Protein AF-A0A1T4RLC8-F1 (afdb_monomer_lite)

Sequence (109 aa):
MMRYNPSRGGHAPSNLRHRFEILIARYVRGGAMRLDDLQELFGLSGQLWNCTDPLSIGLYASEGATAAKGVRFNMALRTYAEASRYLRRHLRSHKPRVRIPTEGRPPAA

Structure (mmCIF, N/CA/C/O backbone):
data_AF-A0A1T4RLC8-F1
#
_entry.id   AF-A0A1T4RLC8-F1
#
loop_
_atom_site.group_PDB
_atom_site.id
_atom_site.type_symbol
_atom_site.label_atom_id
_atom_site.label_alt_id
_atom_site.label_comp_id
_atom_site.label_asym_id
_atom_site.label_entity_id
_atom_site.label_seq_id
_atom_site.pdbx_PDB_ins_code
_atom_site.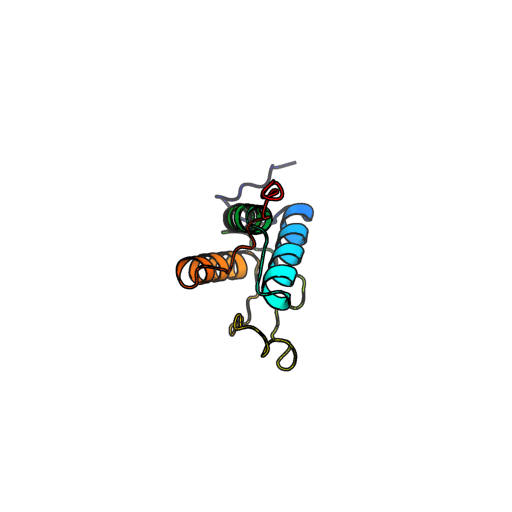Cartn_x
_atom_site.Cartn_y
_atom_site.Cartn_z
_atom_site.occupancy
_atom_site.B_iso_or_equiv
_atom_site.auth_seq_id
_atom_site.auth_comp_id
_atom_site.auth_asym_id
_atom_site.auth_atom_id
_atom_site.pdbx_PDB_model_num
ATOM 1 N N . MET A 1 1 ? 23.297 6.991 -10.291 1.00 50.56 1 MET A N 1
ATOM 2 C CA . MET A 1 1 ? 22.138 6.267 -9.718 1.00 50.56 1 MET A CA 1
ATOM 3 C C . MET A 1 1 ? 20.856 6.896 -10.243 1.00 50.56 1 MET A C 1
ATOM 5 O O . MET A 1 1 ? 20.626 8.067 -9.963 1.00 50.56 1 MET A O 1
ATOM 9 N N . MET A 1 2 ? 20.047 6.174 -11.026 1.00 53.56 2 MET A N 1
ATOM 10 C CA . MET A 1 2 ? 18.714 6.669 -11.393 1.00 53.56 2 MET A CA 1
ATOM 11 C C . MET A 1 2 ? 17.845 6.716 -10.132 1.00 53.56 2 MET A C 1
ATOM 13 O O . MET A 1 2 ? 17.694 5.710 -9.443 1.00 53.56 2 MET A O 1
ATOM 17 N N . ARG A 1 3 ? 17.310 7.898 -9.806 1.00 69.38 3 ARG A N 1
ATOM 18 C CA . ARG A 1 3 ? 16.321 8.051 -8.733 1.00 69.38 3 ARG A CA 1
ATOM 19 C C . ARG A 1 3 ? 15.072 7.264 -9.127 1.00 69.38 3 ARG A C 1
ATOM 21 O O . ARG A 1 3 ? 14.603 7.391 -10.257 1.00 69.38 3 ARG A O 1
ATOM 28 N N . TYR A 1 4 ? 14.552 6.456 -8.209 1.00 75.44 4 TYR A N 1
ATOM 29 C CA . TYR A 1 4 ? 13.306 5.723 -8.417 1.00 75.44 4 TYR A CA 1
ATOM 30 C C . TYR A 1 4 ? 12.185 6.688 -8.820 1.00 75.44 4 TYR A C 1
ATOM 32 O O . TYR A 1 4 ? 11.966 7.697 -8.148 1.00 75.44 4 TYR A O 1
ATOM 40 N N . ASN A 1 5 ? 11.498 6.388 -9.924 1.00 77.69 5 ASN A N 1
ATOM 41 C CA . ASN A 1 5 ? 10.372 7.172 -10.416 1.00 77.69 5 ASN A CA 1
ATOM 42 C C . ASN A 1 5 ? 9.081 6.346 -10.275 1.00 77.69 5 ASN A C 1
ATOM 44 O O . ASN A 1 5 ? 8.822 5.487 -11.123 1.00 77.69 5 ASN A O 1
ATOM 48 N N . PRO A 1 6 ? 8.243 6.632 -9.261 1.00 77.69 6 PRO A N 1
ATOM 49 C CA . PRO A 1 6 ? 6.970 5.945 -9.042 1.00 77.69 6 PRO A CA 1
ATOM 50 C C . PRO A 1 6 ? 6.054 5.889 -10.269 1.00 77.69 6 PRO A C 1
ATOM 52 O O . PRO A 1 6 ? 5.343 4.907 -10.478 1.00 77.69 6 PRO A O 1
ATOM 55 N N . SER A 1 7 ? 6.081 6.929 -11.107 1.00 77.88 7 SER A N 1
ATOM 56 C CA . SER A 1 7 ? 5.234 7.026 -12.298 1.00 77.88 7 SER A CA 1
ATOM 57 C C . SER A 1 7 ? 5.694 6.098 -13.419 1.00 77.88 7 SER A C 1
ATOM 59 O O . SER A 1 7 ? 4.862 5.632 -14.189 1.00 77.88 7 SER A O 1
ATOM 61 N N . ARG A 1 8 ? 6.999 5.806 -13.507 1.00 78.50 8 ARG A N 1
ATOM 62 C CA . ARG A 1 8 ? 7.562 4.878 -14.508 1.00 78.50 8 ARG A CA 1
ATOM 63 C C . ARG A 1 8 ? 7.621 3.434 -14.006 1.00 78.50 8 ARG A C 1
ATOM 65 O O . ARG A 1 8 ? 7.680 2.524 -14.823 1.00 78.50 8 ARG A O 1
ATOM 72 N N . GLY A 1 9 ? 7.560 3.234 -12.690 1.00 78.81 9 GLY A N 1
ATOM 73 C CA . GLY A 1 9 ? 7.621 1.915 -12.068 1.00 78.81 9 GLY A CA 1
ATOM 74 C C . GLY A 1 9 ? 9.025 1.317 -12.036 1.00 78.81 9 GLY A C 1
ATOM 75 O O . GLY A 1 9 ? 10.021 2.021 -12.209 1.00 78.81 9 GLY A O 1
ATOM 76 N N . GLY A 1 10 ? 9.085 0.010 -11.783 1.00 84.44 10 GLY A N 1
ATOM 77 C CA . GLY A 1 10 ? 10.328 -0.759 -11.679 1.00 84.44 10 GLY A CA 1
ATOM 78 C C . GLY A 1 10 ? 10.712 -1.090 -10.238 1.00 84.44 10 GLY A C 1
ATOM 79 O O . GLY A 1 10 ? 9.851 -1.174 -9.359 1.00 84.44 10 GLY A O 1
ATOM 80 N N . HIS A 1 11 ? 12.012 -1.285 -10.007 1.00 86.25 11 HIS A N 1
ATOM 81 C CA . HIS A 1 11 ? 12.544 -1.662 -8.700 1.00 86.25 11 HIS A CA 1
ATOM 82 C C . HIS A 1 11 ? 12.550 -0.480 -7.731 1.00 86.25 11 HIS A C 1
ATOM 84 O O . HIS A 1 11 ? 13.220 0.533 -7.956 1.00 86.25 11 HIS A O 1
ATOM 90 N N . ALA A 1 12 ? 11.816 -0.625 -6.632 1.00 86.19 12 ALA A N 1
ATOM 91 C CA . ALA A 1 12 ? 11.754 0.369 -5.581 1.00 86.19 12 ALA A CA 1
ATOM 92 C C . ALA A 1 12 ? 12.932 0.216 -4.599 1.00 86.19 12 ALA A C 1
ATOM 94 O O . ALA A 1 12 ? 13.362 -0.904 -4.282 1.00 86.19 12 ALA A O 1
ATOM 95 N N . PRO A 1 13 ? 13.425 1.335 -4.039 1.00 87.25 13 PRO A N 1
ATOM 96 C CA . PRO A 1 13 ? 14.371 1.335 -2.934 1.00 87.25 13 PRO A CA 1
ATOM 97 C C . PRO A 1 13 ? 13.916 0.423 -1.786 1.00 87.25 13 PRO A C 1
ATOM 99 O O . PRO A 1 13 ? 12.734 0.388 -1.428 1.00 87.25 13 PRO A O 1
ATOM 102 N N . SER A 1 14 ? 14.859 -0.319 -1.202 1.00 85.12 14 SER A N 1
ATOM 103 C CA . SER A 1 14 ? 14.580 -1.311 -0.154 1.00 85.12 14 SER A CA 1
ATOM 104 C C . SER A 1 14 ? 13.918 -0.700 1.082 1.00 85.12 14 SER A C 1
ATOM 106 O O . SER A 1 14 ? 13.027 -1.313 1.661 1.00 85.12 14 SER A O 1
ATOM 108 N N . ASN A 1 15 ? 14.284 0.530 1.449 1.00 87.31 15 ASN A N 1
ATOM 109 C CA . ASN A 1 15 ? 13.675 1.260 2.560 1.00 87.31 15 ASN A CA 1
ATOM 110 C C . ASN A 1 15 ? 12.172 1.519 2.348 1.00 87.31 15 ASN A C 1
ATOM 112 O O . ASN A 1 15 ? 11.400 1.347 3.288 1.00 87.31 15 ASN A O 1
ATOM 116 N N . LEU A 1 16 ? 11.741 1.877 1.130 1.00 88.69 16 LEU A N 1
ATOM 117 C CA . LEU A 1 16 ? 10.321 2.101 0.821 1.00 88.69 16 LEU A CA 1
ATOM 118 C C . LEU A 1 16 ? 9.524 0.801 0.918 1.00 88.69 16 LEU A C 1
ATOM 120 O O . LEU A 1 16 ? 8.459 0.766 1.535 1.00 88.69 16 LEU A O 1
ATOM 124 N N . ARG A 1 17 ? 10.068 -0.276 0.342 1.00 87.62 17 ARG A N 1
ATOM 125 C CA . ARG A 1 17 ? 9.464 -1.613 0.382 1.00 87.62 17 ARG A CA 1
ATOM 126 C C . ARG A 1 17 ? 9.324 -2.124 1.812 1.00 87.62 17 ARG A C 1
ATOM 128 O O . ARG A 1 17 ? 8.231 -2.495 2.227 1.00 87.62 17 ARG A O 1
ATOM 135 N N . HIS A 1 18 ? 10.400 -2.048 2.590 1.00 87.56 18 HIS A N 1
ATOM 136 C CA . HIS A 1 18 ? 10.417 -2.505 3.975 1.00 87.56 18 HIS A CA 1
ATOM 137 C C . HIS A 1 18 ? 9.463 -1.699 4.865 1.00 87.56 18 HIS A C 1
ATOM 139 O O . HIS A 1 18 ? 8.708 -2.260 5.660 1.00 87.56 18 HIS A O 1
ATOM 145 N N . ARG A 1 19 ? 9.438 -0.369 4.707 1.00 89.06 19 ARG A N 1
ATOM 146 C CA . ARG A 1 19 ? 8.537 0.489 5.483 1.00 89.06 19 ARG A CA 1
ATOM 147 C C . ARG A 1 19 ? 7.069 0.190 5.184 1.00 89.06 19 ARG A C 1
ATOM 149 O O . ARG A 1 19 ? 6.260 0.116 6.108 1.00 89.06 19 ARG A O 1
ATOM 156 N N . PHE A 1 20 ? 6.743 -0.038 3.914 1.00 88.31 20 PHE A N 1
ATOM 157 C CA . PHE A 1 20 ? 5.404 -0.431 3.490 1.00 88.31 20 PHE A CA 1
ATOM 158 C C . PHE A 1 20 ? 4.960 -1.760 4.122 1.00 88.31 20 PHE A C 1
ATOM 160 O O . PHE A 1 20 ? 3.847 -1.847 4.641 1.00 88.31 20 PHE A O 1
ATOM 167 N N . GLU A 1 21 ? 5.837 -2.767 4.167 1.00 84.62 21 GLU A N 1
ATOM 168 C CA . GLU A 1 21 ? 5.549 -4.056 4.817 1.00 84.62 21 GLU A CA 1
ATOM 169 C C . GLU A 1 21 ? 5.265 -3.911 6.312 1.00 84.62 21 GLU A C 1
ATOM 171 O O . GLU A 1 21 ? 4.296 -4.485 6.813 1.00 84.62 21 GLU A O 1
ATOM 176 N N . ILE A 1 22 ? 6.062 -3.106 7.023 1.00 85.00 22 ILE A N 1
ATOM 177 C CA . ILE A 1 22 ? 5.863 -2.853 8.456 1.00 85.00 22 ILE A CA 1
ATOM 178 C C . ILE A 1 22 ? 4.472 -2.262 8.713 1.00 85.00 22 ILE A C 1
ATOM 180 O O . ILE A 1 22 ? 3.763 -2.709 9.621 1.00 85.00 22 ILE A O 1
ATOM 184 N N . LEU A 1 23 ? 4.076 -1.255 7.931 1.00 85.94 23 LEU A N 1
ATOM 185 C CA . LEU A 1 23 ? 2.795 -0.575 8.115 1.00 85.94 23 LEU A CA 1
ATOM 186 C C . LEU A 1 23 ? 1.611 -1.481 7.765 1.00 85.94 23 LEU A C 1
ATOM 188 O O . LEU A 1 23 ? 0.641 -1.520 8.524 1.00 85.94 23 LEU A O 1
ATOM 192 N N . ILE A 1 24 ? 1.700 -2.276 6.693 1.00 80.75 24 ILE A N 1
ATOM 193 C CA . ILE A 1 24 ? 0.658 -3.266 6.388 1.00 80.75 24 ILE A CA 1
ATOM 194 C C . ILE A 1 24 ? 0.558 -4.315 7.498 1.00 80.75 24 ILE A C 1
ATOM 196 O O . ILE A 1 24 ? -0.547 -4.628 7.938 1.00 80.75 24 ILE A O 1
ATOM 200 N N . ALA A 1 25 ? 1.677 -4.842 7.998 1.00 78.38 25 ALA A N 1
ATOM 201 C CA . ALA A 1 25 ? 1.650 -5.831 9.073 1.00 78.38 25 ALA A CA 1
ATOM 202 C C . ALA A 1 25 ? 0.958 -5.285 10.335 1.00 78.38 25 ALA A C 1
ATOM 204 O O . ALA A 1 25 ? 0.175 -5.993 10.975 1.00 78.38 25 ALA A O 1
ATOM 205 N N . ARG A 1 26 ? 1.190 -4.009 10.673 1.00 76.56 26 ARG A N 1
ATOM 206 C CA . ARG A 1 26 ? 0.489 -3.317 11.769 1.00 76.56 26 ARG A CA 1
ATOM 207 C C . ARG A 1 26 ? -1.002 -3.159 11.489 1.00 76.56 26 ARG A C 1
ATOM 209 O O . ARG A 1 26 ? -1.807 -3.439 12.377 1.00 76.56 26 ARG A O 1
ATOM 216 N N . TYR A 1 27 ? -1.361 -2.756 10.271 1.00 76.25 27 TYR A N 1
ATOM 217 C CA . TYR A 1 27 ? -2.751 -2.616 9.843 1.00 76.25 27 TYR A CA 1
ATOM 218 C C . TYR A 1 27 ? -3.527 -3.930 10.012 1.00 76.25 27 TYR A C 1
ATOM 220 O O . TYR A 1 27 ? -4.579 -3.955 10.650 1.00 76.25 27 TYR A O 1
ATOM 228 N N . VAL A 1 28 ? -2.951 -5.033 9.525 1.00 73.00 28 VAL A N 1
ATOM 229 C CA . VAL A 1 28 ? -3.552 -6.374 9.563 1.00 73.00 28 VAL A CA 1
ATOM 230 C C . VAL A 1 28 ? -3.673 -6.917 10.985 1.00 73.00 28 VAL A C 1
ATOM 232 O O . VAL A 1 28 ? -4.719 -7.448 11.349 1.00 73.00 28 VAL A O 1
ATOM 235 N N . ARG A 1 29 ? -2.624 -6.792 11.811 1.00 69.00 29 ARG A N 1
ATOM 236 C CA . ARG A 1 29 ? -2.623 -7.345 13.179 1.00 69.00 29 ARG A CA 1
ATOM 237 C C . ARG A 1 29 ? -3.468 -6.524 14.154 1.00 69.00 29 ARG A C 1
ATOM 239 O O . ARG A 1 29 ? -4.104 -7.079 15.045 1.00 69.00 29 ARG A O 1
ATOM 246 N N . GLY A 1 30 ? -3.434 -5.198 14.035 1.00 62.91 30 GLY A N 1
ATOM 247 C CA . GLY A 1 30 ? -3.986 -4.293 15.042 1.00 62.91 30 GLY A CA 1
ATOM 248 C C . GLY A 1 30 ? -5.407 -3.813 14.760 1.00 62.91 30 GLY A C 1
ATOM 249 O O . GLY A 1 30 ? -6.128 -3.473 15.705 1.00 62.91 30 GLY A O 1
ATOM 250 N N . GLY A 1 31 ? -5.811 -3.739 13.485 1.00 59.56 31 GLY A N 1
ATOM 251 C CA . GLY A 1 31 ? -7.073 -3.144 13.015 1.00 59.56 31 GLY A CA 1
ATOM 252 C C . GLY A 1 31 ? -7.232 -1.636 13.290 1.00 59.56 31 GLY A C 1
ATOM 253 O O . GLY A 1 31 ? -8.066 -0.981 12.671 1.00 59.56 31 GLY A O 1
ATOM 254 N N . ALA A 1 32 ? -6.436 -1.071 14.201 1.00 64.06 32 ALA A N 1
ATOM 255 C CA . ALA A 1 32 ? -6.423 0.332 14.574 1.00 64.06 32 ALA A CA 1
ATOM 256 C C . ALA A 1 32 ? -5.023 0.906 14.332 1.00 64.06 32 ALA A C 1
ATOM 258 O O . ALA A 1 32 ? -4.063 0.513 14.997 1.00 64.06 32 ALA A O 1
ATOM 259 N N . MET A 1 33 ? -4.923 1.825 13.376 1.00 72.75 33 MET A N 1
ATOM 260 C CA . MET A 1 33 ? -3.679 2.503 13.010 1.00 72.7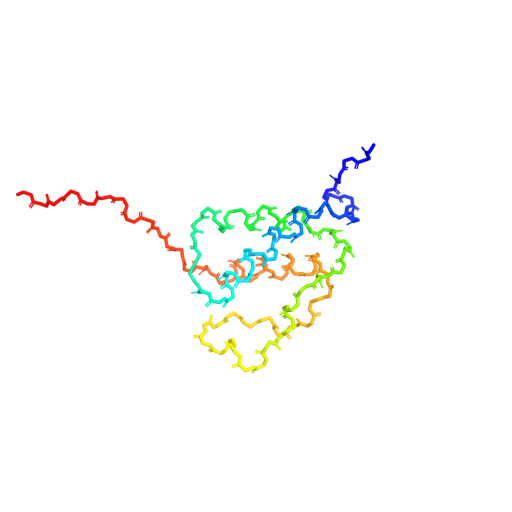5 33 MET A CA 1
ATOM 261 C C . MET A 1 33 ? -3.716 3.955 13.485 1.00 72.75 33 MET A C 1
ATOM 263 O O . MET A 1 33 ? -4.793 4.546 13.627 1.00 72.75 33 MET A O 1
ATOM 267 N N . ARG A 1 34 ? -2.538 4.527 13.746 1.00 82.44 34 ARG A N 1
ATOM 268 C CA . ARG A 1 34 ? -2.418 5.973 13.961 1.00 82.44 34 ARG A CA 1
ATOM 269 C C . ARG A 1 34 ? -2.727 6.700 12.655 1.00 82.44 34 ARG A C 1
ATOM 271 O O . ARG A 1 34 ? -2.539 6.140 11.574 1.00 82.44 34 ARG A O 1
ATOM 278 N N . LEU A 1 35 ? -3.203 7.939 12.758 1.00 81.44 35 LEU A N 1
ATOM 279 C CA . LEU A 1 35 ? -3.492 8.753 11.580 1.00 81.44 35 LEU A CA 1
ATOM 280 C C . LEU A 1 35 ? -2.232 8.962 10.725 1.00 81.44 35 LEU A C 1
ATOM 282 O O . LEU A 1 35 ? -2.305 8.836 9.507 1.00 81.44 35 LEU A O 1
ATOM 286 N N . ASP A 1 36 ? -1.085 9.195 11.364 1.00 85.81 36 ASP A N 1
ATOM 287 C CA . ASP A 1 36 ? 0.198 9.404 10.680 1.00 85.81 36 ASP A CA 1
ATOM 288 C C . ASP A 1 36 ? 0.638 8.159 9.912 1.00 85.81 36 ASP A C 1
ATOM 290 O O . ASP A 1 36 ? 0.951 8.240 8.727 1.00 85.81 36 ASP A O 1
ATOM 294 N N . ASP A 1 37 ? 0.552 6.986 10.550 1.00 85.94 37 ASP A N 1
ATOM 295 C CA . ASP A 1 37 ? 0.834 5.701 9.906 1.00 85.94 37 ASP A CA 1
ATOM 296 C C . ASP A 1 37 ? -0.082 5.502 8.682 1.00 85.94 37 ASP A C 1
ATOM 298 O O . ASP A 1 37 ? 0.344 4.965 7.660 1.00 85.94 37 ASP A O 1
ATOM 302 N N . LEU A 1 38 ? -1.352 5.923 8.768 1.00 82.88 38 LEU A N 1
ATOM 303 C CA . LEU A 1 38 ? -2.321 5.794 7.675 1.00 82.88 38 LEU A CA 1
ATOM 304 C C . LEU A 1 38 ? -1.981 6.703 6.497 1.00 82.88 38 LEU A C 1
ATOM 306 O O . LEU A 1 38 ? -2.040 6.263 5.346 1.00 82.88 38 LEU A O 1
ATOM 310 N N . GLN A 1 39 ? -1.620 7.952 6.779 1.00 85.62 39 GLN A N 1
ATOM 311 C CA . GLN A 1 39 ? -1.176 8.898 5.762 1.00 85.62 39 GLN A CA 1
ATOM 312 C C . GLN A 1 39 ? 0.123 8.427 5.107 1.00 85.62 39 GLN A C 1
ATOM 314 O O . GLN A 1 39 ? 0.223 8.424 3.879 1.00 85.62 39 GLN A O 1
ATOM 319 N N . GLU A 1 40 ? 1.080 7.948 5.904 1.00 89.88 40 GLU A N 1
ATOM 320 C CA . GLU A 1 40 ? 2.342 7.397 5.416 1.00 89.88 40 GLU A CA 1
ATOM 321 C C . GLU A 1 40 ? 2.092 6.188 4.510 1.00 89.88 40 GLU A C 1
ATOM 323 O O . GLU A 1 40 ? 2.593 6.126 3.387 1.00 89.88 40 GLU A O 1
ATOM 328 N N . LEU A 1 41 ? 1.239 5.261 4.946 1.00 87.25 41 LEU A N 1
ATOM 329 C CA . LEU A 1 41 ? 0.867 4.090 4.166 1.00 87.25 41 LEU A CA 1
ATOM 330 C C . LEU A 1 41 ? 0.166 4.481 2.846 1.00 87.25 41 LEU A C 1
ATOM 332 O O . LEU A 1 41 ? 0.427 3.885 1.795 1.00 87.25 41 LEU A O 1
ATOM 336 N N . PHE A 1 42 ? -0.681 5.515 2.856 1.00 86.19 42 PHE A N 1
ATOM 337 C CA . PHE A 1 42 ? -1.312 6.035 1.641 1.00 86.19 42 PHE A CA 1
ATOM 338 C C . PHE A 1 42 ? -0.298 6.692 0.687 1.00 86.19 42 PHE A C 1
ATOM 340 O O . PHE A 1 42 ? -0.378 6.490 -0.532 1.00 86.19 42 PHE A O 1
ATOM 347 N N . GLY A 1 43 ? 0.688 7.412 1.225 1.00 88.12 43 GLY A N 1
ATOM 348 C CA . GLY A 1 43 ? 1.809 7.967 0.467 1.00 88.12 43 GLY A CA 1
ATOM 349 C C . GLY A 1 43 ? 2.660 6.873 -0.178 1.00 88.12 43 GLY A C 1
ATOM 350 O O . GLY A 1 43 ? 2.846 6.868 -1.397 1.00 88.12 43 GLY A O 1
ATOM 351 N N . LEU A 1 44 ? 3.084 5.884 0.610 1.00 89.75 44 LEU A N 1
ATOM 352 C CA . LEU A 1 44 ? 3.885 4.748 0.149 1.00 89.75 44 LEU A CA 1
ATOM 353 C C . LEU A 1 44 ? 3.155 3.912 -0.905 1.00 89.75 44 LEU A C 1
ATOM 355 O O . LEU A 1 44 ? 3.756 3.546 -1.909 1.00 89.75 44 LEU A O 1
ATOM 359 N N . SER A 1 45 ? 1.847 3.683 -0.754 1.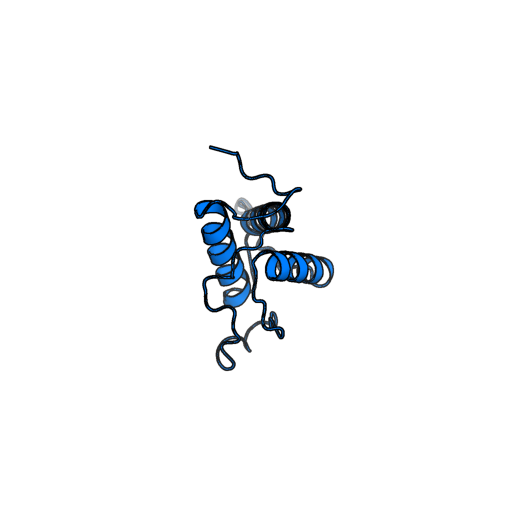00 89.00 45 SER A N 1
ATOM 360 C CA . SER A 1 45 ? 1.058 2.990 -1.787 1.00 89.00 45 SER A CA 1
ATOM 361 C C . SER A 1 45 ? 1.006 3.750 -3.122 1.00 89.00 45 SER A C 1
ATOM 363 O O . SER A 1 45 ? 0.842 3.144 -4.178 1.00 89.00 45 SER A O 1
ATOM 365 N N . GLY A 1 46 ? 1.153 5.079 -3.104 1.00 87.50 46 GLY A N 1
ATOM 366 C CA . GLY A 1 46 ? 1.312 5.872 -4.325 1.00 87.50 46 GLY A CA 1
ATOM 367 C C . GLY A 1 46 ? 2.699 5.699 -4.930 1.00 87.50 46 GLY A C 1
ATOM 368 O O . GLY A 1 46 ? 2.832 5.514 -6.136 1.00 87.50 46 GLY A O 1
ATOM 369 N N . GLN A 1 47 ? 3.726 5.693 -4.082 1.00 89.44 47 GLN A N 1
ATOM 370 C CA . GLN A 1 47 ? 5.108 5.494 -4.510 1.00 89.44 47 GLN A CA 1
ATOM 371 C C . GLN A 1 47 ? 5.342 4.091 -5.081 1.00 89.44 47 GLN A C 1
ATOM 373 O O . GLN A 1 47 ? 6.120 3.937 -6.015 1.00 89.44 47 GLN A O 1
ATOM 378 N N . LEU A 1 48 ? 4.654 3.074 -4.563 1.00 90.12 48 LEU A N 1
ATOM 379 C CA . LEU A 1 48 ? 4.781 1.676 -4.980 1.00 90.12 48 LEU A CA 1
ATOM 380 C C . LEU A 1 48 ? 3.726 1.245 -6.013 1.00 90.12 48 LEU A C 1
ATOM 382 O O . LEU A 1 48 ? 3.666 0.073 -6.371 1.00 90.12 48 LEU A O 1
ATOM 386 N N . TRP A 1 49 ? 2.920 2.175 -6.537 1.00 89.75 49 TRP A N 1
ATOM 387 C CA . TRP A 1 49 ? 1.785 1.882 -7.425 1.00 89.75 49 TRP A CA 1
ATOM 388 C C . TRP A 1 49 ? 2.155 1.120 -8.712 1.00 89.75 49 TRP A C 1
ATOM 390 O O . TRP A 1 49 ? 1.348 0.339 -9.229 1.00 89.75 49 TRP A O 1
ATOM 400 N N . ASN A 1 50 ? 3.376 1.335 -9.210 1.00 87.31 50 ASN A N 1
ATOM 401 C CA . ASN A 1 50 ? 3.956 0.662 -10.377 1.00 87.31 50 ASN A CA 1
ATOM 402 C C . ASN A 1 50 ? 5.216 -0.149 -10.021 1.00 87.31 50 ASN A C 1
ATOM 404 O O . ASN A 1 50 ? 6.014 -0.478 -10.899 1.00 87.31 50 ASN A O 1
ATOM 408 N N . CYS A 1 51 ? 5.427 -0.437 -8.735 1.00 87.81 51 CYS A N 1
ATOM 409 C CA . CYS A 1 51 ? 6.562 -1.229 -8.283 1.00 87.81 51 CYS A CA 1
ATOM 410 C C . CYS A 1 51 ? 6.408 -2.684 -8.745 1.00 87.81 51 CYS A C 1
ATOM 412 O O . CYS A 1 51 ? 5.424 -3.349 -8.412 1.00 87.81 51 CYS A O 1
ATOM 414 N N . THR A 1 52 ? 7.386 -3.168 -9.505 1.00 85.94 52 THR A N 1
ATOM 415 C CA . THR A 1 52 ? 7.395 -4.531 -10.060 1.00 85.94 52 THR A CA 1
ATOM 416 C C . THR A 1 52 ? 8.086 -5.533 -9.146 1.00 85.94 52 THR A C 1
ATOM 418 O O . THR A 1 52 ? 8.134 -6.716 -9.473 1.00 85.94 52 THR A O 1
ATOM 421 N N . ASP A 1 53 ? 8.635 -5.077 -8.017 1.00 86.62 53 ASP A N 1
ATOM 422 C CA . ASP A 1 53 ? 9.276 -5.968 -7.060 1.00 86.62 53 ASP A CA 1
ATOM 423 C C . ASP A 1 53 ? 8.285 -7.014 -6.526 1.00 86.62 53 ASP A C 1
ATOM 425 O O . ASP A 1 53 ? 7.128 -6.678 -6.217 1.00 86.62 53 ASP A O 1
ATOM 429 N N . PRO A 1 54 ? 8.741 -8.267 -6.362 1.00 84.00 54 PRO A N 1
ATOM 430 C CA . PRO A 1 54 ? 7.966 -9.278 -5.671 1.00 84.00 54 PRO A CA 1
ATOM 431 C C . PRO A 1 54 ? 7.815 -8.888 -4.202 1.00 84.00 54 PRO A C 1
ATOM 433 O O . PRO A 1 54 ? 8.750 -8.398 -3.567 1.00 84.00 54 PRO A O 1
ATOM 436 N N . LEU A 1 55 ? 6.623 -9.109 -3.660 1.00 79.94 55 LEU A N 1
ATOM 437 C CA . LEU A 1 55 ? 6.317 -8.836 -2.263 1.00 79.94 55 LEU A CA 1
ATOM 438 C C . LEU A 1 55 ? 7.090 -9.824 -1.375 1.00 79.94 55 LEU A C 1
ATOM 440 O O . LEU A 1 55 ? 6.893 -11.034 -1.479 1.00 79.94 55 LEU A O 1
ATOM 444 N N . SER A 1 56 ? 7.995 -9.315 -0.533 1.00 65.06 56 SER A N 1
ATOM 445 C CA . SER A 1 56 ? 9.028 -10.138 0.110 1.00 65.06 56 SER A CA 1
ATOM 446 C C . SER A 1 56 ? 8.523 -10.970 1.289 1.00 65.06 56 SER A C 1
ATOM 448 O O . SER A 1 56 ? 9.186 -11.930 1.677 1.00 65.06 56 SER A O 1
ATOM 450 N N . ILE A 1 57 ? 7.395 -10.608 1.903 1.00 57.19 57 ILE A N 1
ATOM 451 C CA . ILE A 1 57 ? 6.957 -11.220 3.161 1.00 57.19 57 ILE A CA 1
ATOM 452 C C . ILE A 1 57 ? 5.455 -11.502 3.138 1.00 57.19 57 ILE A C 1
ATOM 454 O O . ILE A 1 57 ? 4.646 -10.583 3.062 1.00 57.19 57 ILE A O 1
ATOM 458 N N . GLY A 1 58 ? 5.103 -12.786 3.279 1.00 51.94 58 GLY A N 1
ATOM 459 C CA . GLY A 1 58 ? 4.168 -13.296 4.298 1.00 51.94 58 GLY A CA 1
ATOM 460 C C . GLY A 1 58 ? 2.755 -12.711 4.410 1.00 51.94 58 GLY A C 1
ATOM 461 O O . GLY A 1 58 ? 2.067 -13.021 5.376 1.00 51.94 58 GLY A O 1
ATOM 462 N N . LEU A 1 59 ? 2.301 -11.884 3.467 1.00 52.09 59 LEU A N 1
ATOM 463 C CA . LEU A 1 59 ? 0.895 -11.481 3.345 1.00 52.09 59 LEU A CA 1
ATOM 464 C C . LEU A 1 59 ? 0.037 -12.575 2.706 1.00 52.09 59 LEU A C 1
ATOM 466 O O . LEU A 1 59 ? -1.180 -12.421 2.612 1.00 52.09 59 LEU A O 1
ATOM 470 N N . TYR A 1 60 ? 0.666 -13.688 2.314 1.00 47.03 60 TYR A N 1
ATOM 471 C CA . TYR A 1 60 ? -0.006 -14.966 2.165 1.00 47.03 60 TYR A CA 1
ATOM 472 C C . TYR A 1 60 ? -0.756 -15.236 3.456 1.00 47.03 60 TYR A C 1
ATOM 474 O O . TYR A 1 60 ? -0.146 -15.373 4.514 1.00 47.03 60 TYR A O 1
ATOM 482 N N . ALA A 1 61 ? -2.078 -15.218 3.335 1.00 43.66 61 ALA A N 1
ATOM 483 C CA . ALA A 1 61 ? -3.034 -15.728 4.291 1.00 43.66 61 ALA A CA 1
ATOM 484 C C . ALA A 1 6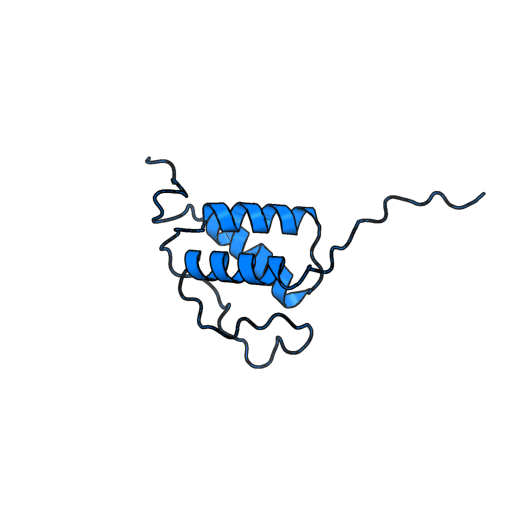1 ? -2.373 -16.673 5.303 1.00 43.66 61 ALA A C 1
ATOM 486 O O . ALA A 1 61 ? -2.148 -17.848 5.027 1.00 43.66 61 ALA A O 1
ATOM 487 N N . SER A 1 62 ? -2.075 -16.174 6.503 1.00 40.59 62 SER A N 1
ATOM 488 C CA . SER A 1 62 ? -2.077 -17.081 7.636 1.00 40.59 62 SER A CA 1
ATOM 489 C C . SER A 1 62 ? -3.548 -17.428 7.815 1.00 40.59 62 SER A C 1
ATOM 491 O O . SER A 1 62 ? -4.287 -16.683 8.466 1.00 40.59 62 SER A O 1
ATOM 493 N N . GLU A 1 63 ? -3.975 -18.499 7.137 1.00 42.19 63 GLU A N 1
ATOM 494 C CA . GLU A 1 63 ? -5.347 -19.018 7.109 1.00 42.19 63 GLU A CA 1
ATOM 495 C C . GLU A 1 63 ? -5.920 -19.248 8.520 1.00 42.19 63 GLU A C 1
ATOM 497 O O . GLU A 1 63 ? -7.132 -19.346 8.675 1.00 42.19 63 GLU A O 1
ATOM 502 N N . GLY A 1 64 ? -5.088 -19.237 9.570 1.00 41.56 64 GLY A N 1
ATOM 503 C CA . GLY A 1 64 ? -5.518 -19.368 10.964 1.00 41.56 64 GLY A CA 1
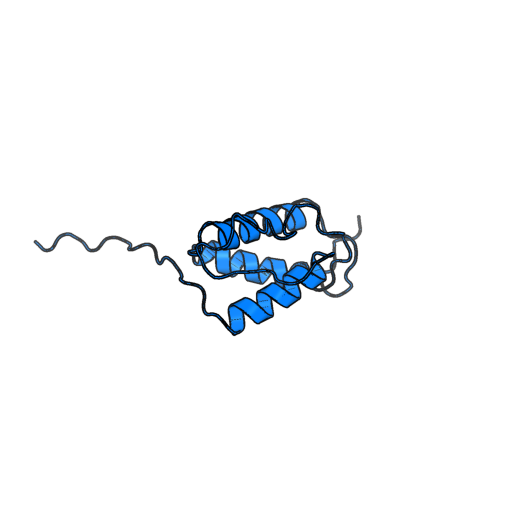ATOM 504 C C . GLY A 1 64 ? -5.496 -18.095 11.826 1.00 41.56 64 GLY A C 1
ATOM 505 O O . GLY A 1 64 ? -6.269 -18.010 12.774 1.00 41.56 64 GLY A O 1
ATOM 506 N N . ALA A 1 65 ? -4.655 -17.087 11.550 1.00 39.28 65 ALA A N 1
ATOM 507 C CA . ALA A 1 65 ? -4.347 -16.047 12.556 1.00 39.28 65 ALA A CA 1
ATOM 508 C C . ALA A 1 65 ? -5.065 -14.693 12.366 1.00 39.28 65 ALA A C 1
ATOM 510 O O . ALA A 1 65 ? -5.033 -13.838 13.250 1.00 39.28 65 ALA A O 1
ATOM 511 N N . THR A 1 66 ? -5.727 -14.467 11.228 1.00 43.88 66 THR A N 1
ATOM 512 C CA . THR A 1 66 ? -6.322 -13.159 10.855 1.00 43.88 66 THR A CA 1
ATOM 513 C C . THR A 1 66 ? -7.852 -13.169 10.793 1.00 43.88 66 THR A C 1
ATOM 515 O O . THR A 1 66 ? -8.472 -12.329 10.146 1.00 43.88 66 THR A O 1
ATOM 518 N N . ALA A 1 67 ? -8.501 -14.091 11.508 1.00 41.94 67 ALA A N 1
ATOM 519 C CA . ALA A 1 67 ? -9.954 -14.064 11.694 1.00 41.94 67 ALA A CA 1
ATOM 520 C C . ALA A 1 67 ? -10.419 -13.002 12.714 1.00 41.94 67 ALA A C 1
ATOM 522 O O . ALA A 1 67 ? -11.601 -12.684 12.765 1.00 41.94 67 ALA A O 1
ATOM 523 N N . ALA A 1 68 ? -9.512 -12.412 13.503 1.00 42.66 68 ALA A N 1
ATOM 524 C CA . ALA A 1 68 ? -9.917 -11.586 14.639 1.00 42.66 68 ALA A CA 1
ATOM 525 C C . ALA A 1 68 ? -10.424 -10.172 14.277 1.00 42.66 68 ALA A C 1
ATOM 527 O O . ALA A 1 68 ? -11.189 -9.611 15.057 1.00 42.66 68 ALA A O 1
ATOM 528 N N . LYS A 1 69 ? -10.022 -9.557 13.144 1.00 48.59 69 LYS A N 1
ATOM 529 C CA . LYS A 1 69 ? -10.353 -8.138 12.842 1.00 48.59 69 LYS A CA 1
ATOM 530 C C . LYS A 1 69 ? -10.469 -7.765 11.347 1.00 48.59 69 LYS A C 1
ATOM 532 O O . LYS A 1 69 ? -9.970 -6.728 10.923 1.00 48.59 69 LYS A O 1
ATOM 537 N N . GLY A 1 70 ? -11.169 -8.570 10.546 1.00 44.28 70 GLY A N 1
ATOM 538 C CA . GLY A 1 70 ? -11.871 -8.100 9.332 1.00 44.28 70 GLY A CA 1
ATOM 539 C C . GLY A 1 70 ? -11.063 -7.745 8.070 1.00 44.28 70 GLY A C 1
ATOM 540 O O . GLY A 1 70 ? -11.660 -7.677 6.999 1.00 44.28 70 GLY A O 1
ATOM 541 N N . VAL A 1 71 ? -9.739 -7.571 8.124 1.00 51.53 71 VAL A N 1
ATOM 542 C CA . VAL A 1 71 ? -8.925 -7.328 6.915 1.00 51.53 71 VAL A CA 1
ATOM 543 C C . VAL A 1 71 ? -8.324 -8.643 6.431 1.00 51.53 71 VAL A C 1
ATOM 545 O O . VAL A 1 71 ? -7.209 -9.010 6.795 1.00 51.53 71 VAL A O 1
ATOM 548 N N . ARG A 1 72 ? -9.078 -9.369 5.603 1.00 54.31 72 ARG A N 1
ATOM 549 C CA . ARG A 1 72 ? -8.548 -10.513 4.855 1.00 54.31 72 ARG A CA 1
ATOM 550 C C . ARG A 1 72 ? -8.024 -10.031 3.508 1.00 54.31 72 ARG A C 1
ATOM 552 O O . ARG A 1 72 ? -8.777 -9.473 2.711 1.00 54.31 72 ARG A O 1
ATOM 559 N N . PHE A 1 73 ? -6.744 -10.259 3.234 1.00 54.69 73 PHE A N 1
ATOM 560 C CA . PHE A 1 73 ? -6.240 -10.237 1.864 1.00 54.69 73 PHE A CA 1
ATOM 561 C C . PHE A 1 73 ? -6.591 -11.590 1.235 1.00 54.69 73 PHE A C 1
ATOM 563 O O . PHE A 1 73 ? -5.799 -12.520 1.251 1.00 54.69 73 PHE A O 1
ATOM 570 N N . ASN A 1 74 ? -7.816 -11.720 0.720 1.00 50.72 74 ASN A N 1
ATOM 571 C CA . ASN A 1 74 ? -8.301 -12.949 0.071 1.00 50.72 74 ASN A CA 1
ATOM 572 C C . ASN A 1 74 ? -7.702 -13.176 -1.338 1.00 50.72 74 ASN A C 1
ATOM 574 O O . ASN A 1 74 ? -8.196 -14.008 -2.092 1.00 50.72 74 ASN A O 1
ATOM 578 N N . MET A 1 75 ? -6.661 -12.430 -1.721 1.00 54.00 75 MET A N 1
ATOM 579 C CA . MET A 1 75 ? -5.949 -12.597 -2.988 1.00 54.00 75 MET A CA 1
ATOM 580 C C . MET A 1 75 ? -4.466 -12.829 -2.717 1.00 54.00 75 MET A C 1
ATOM 582 O O . MET A 1 75 ? -3.870 -12.150 -1.882 1.00 54.00 75 MET A O 1
ATOM 586 N N . ALA A 1 76 ? -3.867 -13.749 -3.475 1.00 62.47 76 ALA A N 1
ATOM 587 C CA . ALA A 1 76 ? -2.422 -13.924 -3.537 1.00 62.47 76 ALA A CA 1
ATOM 588 C C . ALA A 1 76 ? -1.793 -12.704 -4.231 1.00 62.47 76 ALA A C 1
ATOM 590 O O . ALA A 1 76 ? -1.605 -12.696 -5.446 1.00 62.47 76 ALA A O 1
ATOM 591 N N . LEU A 1 77 ? -1.527 -11.648 -3.463 1.00 72.88 77 LEU A N 1
ATOM 592 C CA . LEU A 1 77 ? -0.800 -10.469 -3.926 1.00 72.88 77 LEU A CA 1
ATOM 593 C C . LEU A 1 77 ? 0.671 -10.854 -4.113 1.00 72.88 77 LEU A C 1
ATOM 595 O O . LEU A 1 77 ? 1.330 -11.253 -3.154 1.00 72.88 77 LEU A O 1
ATOM 599 N N . ARG A 1 78 ? 1.182 -10.755 -5.342 1.00 76.94 78 ARG A N 1
ATOM 600 C CA . ARG A 1 78 ? 2.536 -11.199 -5.706 1.00 76.94 78 ARG A CA 1
ATOM 601 C C . ARG A 1 78 ? 3.530 -10.045 -5.735 1.00 76.94 78 ARG A C 1
ATOM 603 O O . ARG A 1 78 ? 4.723 -10.265 -5.550 1.00 76.94 78 ARG A O 1
ATOM 610 N N . THR A 1 79 ? 3.048 -8.822 -5.942 1.00 86.06 79 THR A N 1
ATOM 611 C CA . THR A 1 79 ? 3.879 -7.616 -6.086 1.00 86.06 79 THR A CA 1
ATOM 612 C C . THR A 1 79 ? 3.442 -6.479 -5.163 1.00 86.06 79 THR A C 1
ATOM 614 O O . THR A 1 79 ? 2.286 -6.400 -4.730 1.00 86.06 79 THR A O 1
ATOM 617 N N . TYR A 1 80 ? 4.352 -5.535 -4.900 1.00 86.44 80 TYR A N 1
ATOM 618 C CA . TYR A 1 80 ? 4.016 -4.318 -4.149 1.00 86.44 80 TYR A CA 1
ATOM 619 C C . TYR A 1 80 ? 2.990 -3.436 -4.873 1.00 86.44 80 TYR A C 1
ATOM 621 O O . TYR A 1 80 ? 2.179 -2.789 -4.206 1.00 86.44 80 TYR A O 1
ATOM 629 N N . ALA A 1 81 ? 2.980 -3.419 -6.211 1.00 88.88 81 ALA A N 1
ATOM 630 C CA . ALA A 1 81 ? 1.964 -2.703 -6.984 1.00 88.88 81 ALA A CA 1
ATOM 631 C C . ALA A 1 81 ? 0.557 -3.255 -6.733 1.00 88.88 81 ALA A C 1
ATOM 633 O O . ALA A 1 81 ? -0.370 -2.489 -6.461 1.00 88.88 81 ALA A O 1
ATOM 634 N N . GLU A 1 82 ? 0.385 -4.578 -6.774 1.00 85.06 82 GLU A N 1
ATOM 635 C CA . GLU A 1 82 ? -0.901 -5.219 -6.478 1.00 85.06 82 GLU A CA 1
ATOM 636 C C . GLU A 1 82 ? -1.353 -4.926 -5.046 1.00 85.06 82 GLU A C 1
ATOM 638 O O . GLU A 1 82 ? -2.493 -4.505 -4.835 1.00 85.06 82 GLU A O 1
ATOM 643 N N . ALA A 1 83 ? -0.449 -5.064 -4.070 1.00 84.62 83 ALA A N 1
ATOM 644 C CA . ALA A 1 83 ? -0.745 -4.759 -2.674 1.00 84.62 83 ALA A CA 1
ATOM 645 C C . ALA A 1 83 ? -1.150 -3.292 -2.472 1.00 84.62 83 ALA A C 1
ATOM 647 O O . ALA A 1 83 ? -2.130 -3.001 -1.784 1.00 84.62 83 ALA A O 1
ATOM 648 N N . SER A 1 84 ? -0.455 -2.364 -3.130 1.00 87.94 84 SER A N 1
ATOM 649 C CA . SER A 1 84 ? -0.754 -0.930 -3.083 1.00 87.94 84 SER A CA 1
ATOM 650 C C . SER A 1 84 ? -2.130 -0.604 -3.664 1.00 87.94 84 SER A C 1
ATOM 652 O O . SER A 1 84 ? -2.899 0.159 -3.071 1.00 87.94 84 SER A O 1
ATOM 654 N N . ARG A 1 85 ? -2.473 -1.210 -4.807 1.00 86.56 85 ARG A N 1
ATOM 655 C CA . ARG A 1 85 ? -3.777 -1.041 -5.467 1.00 86.56 85 ARG A CA 1
ATOM 656 C C . ARG A 1 85 ? -4.908 -1.589 -4.612 1.00 86.56 85 ARG A C 1
ATOM 658 O O . ARG A 1 85 ? -5.903 -0.892 -4.394 1.00 86.56 85 ARG A O 1
ATOM 665 N N . TYR A 1 86 ? -4.733 -2.803 -4.092 1.00 83.06 86 TYR A N 1
ATOM 666 C CA . TYR A 1 86 ? -5.703 -3.429 -3.204 1.00 83.06 86 TYR A CA 1
ATOM 667 C C . TYR A 1 86 ? -5.936 -2.571 -1.964 1.00 83.06 86 TYR A C 1
ATOM 669 O O . TYR A 1 86 ? -7.077 -2.240 -1.648 1.00 83.06 86 TYR A O 1
ATOM 677 N N . LEU A 1 87 ? -4.861 -2.155 -1.292 1.00 80.88 87 LEU A N 1
ATOM 678 C CA . LEU A 1 87 ? -4.950 -1.369 -0.073 1.00 80.88 87 LEU A CA 1
ATOM 679 C C . LEU A 1 87 ? -5.689 -0.049 -0.306 1.00 80.88 87 LEU A C 1
ATOM 681 O O . LEU A 1 87 ? -6.582 0.292 0.463 1.00 80.88 87 LEU A O 1
ATOM 685 N N . ARG A 1 88 ? -5.377 0.683 -1.383 1.00 84.19 88 ARG A N 1
ATOM 686 C CA . ARG A 1 88 ? -6.084 1.933 -1.703 1.00 84.19 88 ARG A CA 1
ATOM 687 C C . ARG A 1 88 ? -7.575 1.710 -1.930 1.00 84.19 88 ARG A C 1
ATOM 689 O O . ARG A 1 88 ? -8.384 2.501 -1.447 1.00 84.19 88 ARG A O 1
ATOM 696 N N . ARG A 1 89 ? -7.953 0.637 -2.630 1.00 82.62 89 ARG A N 1
ATOM 697 C CA . ARG A 1 89 ? -9.364 0.261 -2.805 1.00 82.62 89 ARG A CA 1
ATOM 698 C C . ARG A 1 89 ? -10.012 -0.097 -1.466 1.00 82.62 89 ARG A C 1
ATOM 700 O O . ARG A 1 89 ? -11.131 0.341 -1.195 1.00 82.62 89 ARG A O 1
ATOM 707 N N . HIS A 1 90 ? -9.302 -0.845 -0.627 1.00 78.00 90 HIS A N 1
ATOM 708 C CA . HIS A 1 90 ? -9.780 -1.273 0.679 1.00 78.00 90 HIS A CA 1
ATOM 709 C C . HIS A 1 90 ? -10.006 -0.081 1.613 1.00 78.00 90 HIS A C 1
ATOM 711 O O . HIS A 1 90 ? -11.111 0.063 2.115 1.00 78.00 90 HIS A O 1
ATOM 717 N N . LEU A 1 91 ? -9.031 0.820 1.757 1.00 75.50 91 LEU A N 1
ATOM 718 C CA . LEU A 1 91 ? -9.121 2.017 2.604 1.00 75.50 91 LEU A CA 1
ATOM 719 C C . LEU A 1 91 ? -10.192 3.014 2.143 1.00 75.50 91 LEU A C 1
ATOM 721 O O . LEU A 1 91 ? -10.792 3.700 2.966 1.00 75.50 91 LEU A O 1
ATOM 725 N N . ARG A 1 92 ? -10.454 3.098 0.831 1.00 74.00 92 ARG A N 1
ATOM 726 C CA . ARG A 1 92 ? -11.573 3.895 0.299 1.00 74.00 92 ARG A CA 1
ATOM 727 C C . ARG A 1 92 ? -12.932 3.297 0.658 1.00 74.00 92 ARG A C 1
ATOM 729 O O . ARG A 1 92 ? -13.867 4.044 0.916 1.00 74.00 92 ARG A O 1
ATOM 736 N N . SER A 1 93 ? -13.031 1.969 0.658 1.00 70.69 93 SER A N 1
ATOM 737 C CA . SER A 1 93 ? -14.291 1.251 0.901 1.00 70.69 93 SER A CA 1
ATOM 738 C C . SER A 1 93 ? -14.563 1.040 2.395 1.00 70.69 93 SER A C 1
ATOM 740 O 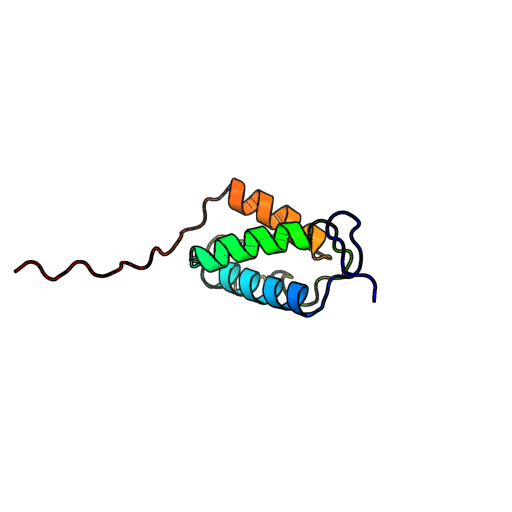O . SER A 1 93 ? -15.706 1.065 2.832 1.00 70.69 93 SER A O 1
ATOM 742 N N . HIS A 1 94 ? -13.505 0.865 3.184 1.00 65.62 94 HIS A N 1
ATOM 743 C CA . HIS A 1 94 ? -13.537 0.613 4.617 1.00 65.62 94 HIS A CA 1
ATOM 744 C C . HIS A 1 94 ? -12.740 1.720 5.290 1.00 65.62 94 HIS A C 1
ATOM 746 O O . HIS A 1 94 ? -11.510 1.679 5.313 1.00 65.62 94 HIS A O 1
ATOM 752 N N . LYS A 1 95 ? -13.439 2.728 5.824 1.00 62.47 95 LYS A N 1
ATOM 753 C CA . LYS A 1 95 ? -12.790 3.778 6.613 1.00 62.47 95 LYS A CA 1
ATOM 754 C C . LYS A 1 95 ? -12.112 3.110 7.818 1.00 62.47 95 LYS A C 1
ATOM 756 O O . LYS A 1 95 ? -12.814 2.559 8.670 1.00 62.47 95 LYS A O 1
ATOM 761 N N . PRO A 1 96 ? -10.771 3.099 7.889 1.00 63.81 96 PRO A N 1
ATOM 762 C CA . PRO A 1 96 ? -10.061 2.446 8.977 1.00 63.81 96 PRO A CA 1
ATOM 763 C C . PRO A 1 96 ? -10.389 3.148 10.295 1.00 63.81 96 PRO A C 1
ATOM 765 O O . PRO A 1 96 ? -10.564 4.367 10.338 1.00 63.81 96 PRO A O 1
ATOM 768 N N . ARG A 1 97 ? -10.456 2.385 11.389 1.00 61.78 97 ARG A N 1
ATOM 769 C CA . ARG A 1 97 ? -10.594 2.966 12.727 1.00 61.78 97 ARG A CA 1
ATOM 770 C C . ARG A 1 97 ? -9.291 3.678 13.083 1.00 61.78 97 ARG A C 1
ATOM 772 O O . ARG A 1 97 ? -8.296 3.035 13.417 1.00 61.78 97 ARG A O 1
ATOM 779 N N . VAL A 1 98 ? -9.305 5.003 12.984 1.00 63.88 98 VAL A N 1
ATOM 780 C CA . VAL A 1 98 ? -8.179 5.859 13.358 1.00 63.88 98 VAL A CA 1
ATOM 781 C C . VAL A 1 98 ? -8.184 6.036 14.871 1.00 63.88 98 VAL A C 1
ATOM 783 O O . VAL A 1 98 ? -9.188 6.448 15.451 1.00 63.88 98 VAL A O 1
ATOM 786 N N . ARG A 1 99 ? -7.058 5.736 15.522 1.00 62.06 99 ARG A N 1
ATOM 787 C CA . ARG A 1 99 ? -6.835 6.171 16.904 1.00 62.06 99 ARG A CA 1
ATOM 788 C C . ARG A 1 99 ? -6.368 7.616 16.861 1.00 62.06 99 ARG A C 1
ATOM 790 O O . ARG A 1 99 ? -5.222 7.872 16.499 1.00 62.06 99 ARG A O 1
ATOM 797 N N . ILE A 1 100 ? -7.264 8.536 17.195 1.00 59.69 100 ILE A N 1
ATOM 798 C CA . ILE A 1 100 ? -6.890 9.920 17.474 1.00 59.69 100 ILE A CA 1
ATOM 799 C C . ILE A 1 100 ? -6.233 9.894 18.859 1.00 59.69 100 ILE A C 1
ATOM 801 O O . ILE A 1 100 ? -6.853 9.374 19.792 1.00 59.69 100 ILE A O 1
ATOM 805 N N . PRO A 1 101 ? -4.984 10.359 19.016 1.00 53.03 101 PRO A N 1
ATOM 806 C CA . PRO A 1 101 ? -4.444 10.601 20.341 1.00 53.03 101 PRO A CA 1
ATOM 807 C C . PRO A 1 101 ? -5.370 11.615 21.013 1.00 53.03 101 PRO A C 1
ATOM 809 O O . PRO A 1 101 ? -5.524 12.727 20.519 1.00 53.03 101 PRO A O 1
ATOM 812 N N . THR A 1 102 ? -6.041 11.235 22.097 1.00 54.44 102 THR A N 1
ATOM 813 C CA . THR A 1 102 ? -6.656 12.215 22.992 1.00 54.44 102 THR A CA 1
ATOM 814 C C . THR A 1 102 ? -5.515 12.995 23.632 1.00 54.44 102 THR A C 1
ATOM 816 O O . THR A 1 102 ? -4.982 12.582 24.660 1.00 54.44 102 THR A O 1
ATOM 819 N N . GLU A 1 103 ? -5.087 14.079 22.986 1.00 52.41 103 GLU A N 1
ATOM 820 C CA . GLU A 1 103 ? -4.363 15.135 23.681 1.00 52.41 103 GLU A CA 1
ATOM 821 C C . GLU A 1 103 ? -5.246 15.657 24.815 1.00 52.41 103 GLU A C 1
ATOM 823 O O . GLU A 1 103 ? -6.476 15.685 24.716 1.00 52.41 103 GLU A O 1
ATOM 828 N N . GLY A 1 104 ? -4.596 15.942 25.940 1.00 54.12 104 GLY A N 1
ATOM 829 C CA . GLY A 1 104 ? -5.205 16.015 27.257 1.00 54.12 104 GLY A CA 1
ATOM 830 C C . GLY A 1 104 ? -6.465 16.868 27.309 1.00 54.12 104 GLY A C 1
ATOM 831 O O . GLY A 1 104 ? -6.428 18.078 27.105 1.00 54.12 104 GLY A O 1
ATOM 832 N N . ARG A 1 105 ? -7.578 16.244 27.704 1.00 48.50 105 ARG A N 1
ATOM 833 C CA . ARG A 1 105 ? -8.616 16.972 28.428 1.00 48.50 105 ARG A CA 1
ATOM 834 C C . ARG A 1 105 ? -7.968 17.387 29.760 1.00 48.50 105 ARG A C 1
ATOM 836 O O . ARG A 1 105 ? -7.601 16.480 30.511 1.00 48.50 105 ARG A O 1
ATOM 843 N N . PRO A 1 106 ? -7.775 18.687 30.059 1.00 57.41 106 PRO A N 1
ATOM 844 C CA . PRO A 1 106 ? -7.381 19.077 31.406 1.00 57.41 106 PRO A CA 1
ATOM 845 C C . PRO A 1 106 ? -8.436 18.532 32.381 1.00 57.41 106 PRO A C 1
ATOM 847 O O . PRO A 1 106 ? -9.623 18.526 32.031 1.00 57.41 106 PRO A O 1
ATOM 850 N N . PRO A 1 107 ? -8.037 18.006 33.554 1.00 56.88 107 PRO A N 1
ATOM 851 C CA . PRO A 1 107 ? -9.008 17.599 34.558 1.00 56.88 107 PRO A CA 1
ATOM 852 C C . PRO A 1 107 ? -9.914 18.799 34.836 1.00 56.88 107 PRO A C 1
ATOM 854 O O . PRO A 1 107 ? -9.426 19.915 35.009 1.00 56.88 107 PRO A O 1
ATOM 857 N N . ALA A 1 108 ? -11.226 18.573 34.788 1.00 60.44 108 ALA A N 1
ATOM 858 C CA . ALA A 1 108 ? -12.189 19.579 35.198 1.00 60.44 108 ALA A CA 1
ATOM 859 C C . ALA A 1 108 ? -11.884 19.921 36.662 1.00 60.44 108 ALA A C 1
ATOM 861 O O . ALA A 1 108 ? -11.966 19.039 37.519 1.00 60.44 108 ALA A O 1
ATOM 862 N N . ALA A 1 109 ? -11.425 21.151 36.886 1.00 60.38 109 ALA A N 1
ATOM 863 C CA . ALA A 1 109 ? -11.352 21.763 38.203 1.00 60.38 109 ALA A CA 1
ATOM 864 C C . ALA A 1 109 ? -12.761 22.138 38.673 1.00 60.38 109 ALA A C 1
ATOM 866 O O . ALA A 1 109 ? -13.588 22.493 37.798 1.00 60.38 109 ALA A O 1
#

Organism: NCBI:txid1365950

Foldseek 3Di:
DDDQDLVVEEADDPVLLVLLVVLVVCCQQPLEDAPVSVVSNLVSLSSRLRYPDFNDDDLPDPVPRRPPHPDRPPDPRGGSNSVSVVVVVVCVVDVGHHDDPPDDPDPDD

Secondary structure (DSSP, 8-state):
-PPP-TTT-BPPPHHHHHHHHHHHHHHHHHSEEEHHHHHHHHHHHHHTTTB-SBP-S--S--TTT--SSS----S---BHHHHHHHHHHHHHHS--EEE----------

Radius of gyration: 15.98 Å; chains: 1; bounding box: 36×41×53 Å

pLDDT: mean 71.74, std 15.66, range [39.28, 90.12]